Protein AF-0000000087188379 (afdb_homodimer)

Foldseek 3Di:
DPDPDADDPQKDKDKDKDQDPVVSVVVVVVQLQFFVKDWDDWDFPDDVGTIITIMMTRNVHGRDDPPVPVVPPPPPPDVPVPDDDD/DPDPDADDPQKDKDKDKDQDPVVSVVVVVVQLQFFVKDWDDWDFPDDVGTIITIMMTRNVHGRDDPPVPVVPPPPPDPPPVPDPPD

Secondary structure (DSSP, 8-state):
----PPPPTTEEEEEEEESSHHHHHHHHHHHHHHEEEEEEEEEE--TT--EEEEEEEEEEEEPP---THHHHHGGGGGG-------/----PPPPTTEEEEEEEESSHHHHHHHHHHHHHHEEEEEEEEEE--TT--EEEEEEEEEEEEPP---THHHHHTTGGGG-------

Solvent-accessible surface area (backbone atoms only — not comparable to full-atom values): 9737 Å² total; per-residue (Å²): 124,82,73,73,79,65,38,58,82,52,21,34,40,36,40,30,32,5,44,39,61,66,47,37,46,56,56,50,47,57,48,46,66,52,17,33,63,46,81,74,49,75,40,71,52,44,93,88,42,28,22,24,42,32,36,37,35,34,74,83,36,63,30,61,74,69,67,71,60,65,80,68,50,71,69,64,64,74,68,65,68,86,69,73,89,129,123,80,73,73,78,64,38,59,82,52,22,34,40,36,40,30,31,5,43,37,59,66,48,35,45,56,56,50,47,57,48,45,65,52,18,33,63,46,80,74,48,75,41,71,52,45,92,88,42,27,23,24,40,35,35,36,35,32,73,82,36,63,30,61,74,72,68,71,61,63,81,66,54,74,66,62,71,71,65,68,70,80,71,79,81,123

Sequence (172 aa):
MPAEPVPPAGRADIRITAASPETARRVAEVLRRCFDSTEQRSYPAGHEGGTRLHLTVDTTRPAEPARSWLATSRSVAADHPQGDEAMPAEPVPPAGRADIRITAASPETARRVAEVLRRCFDSTEQRSYPAGHEGGTRLHLTVDTTRPAEPARSWLATSRSVAADHPQGDEA

Nearest PDB structures (foldseek):
  2vug-assembly1_B  TM=6.981E-01  e=1.770E-01  Pyrococcus abyssi GE5
  4rbv-assembly1_B-3  TM=7.422E-01  e=9.012E-01  Salmonella enterica subsp. enterica serovar Typhimurium str. LT2
  7d3u-assembly1_E  TM=4.953E-01  e=5.462E-01  Dietzia sp. DQ12-45-1b
  8h56-assembly1_B  TM=5.534E-01  e=1.158E+00  Porcine circovirus 2
  6wdz-assembly1_A  TM=5.393E-01  e=1.910E+00  Porcine circovirus 2

Structure (mmCIF, N/CA/C/O backbone):
data_AF-0000000087188379-model_v1
#
loop_
_entity.id
_entity.type
_entity.pdbx_description
1 polymer 'Uncharacterized protein'
#
loop_
_atom_site.group_PDB
_atom_site.id
_atom_site.type_symbol
_atom_site.label_atom_id
_atom_site.label_alt_id
_atom_site.label_comp_id
_atom_site.label_asym_id
_atom_site.label_entity_id
_atom_site.label_seq_id
_atom_site.pdbx_PDB_ins_code
_atom_site.Cartn_x
_atom_site.Cartn_y
_atom_site.Cartn_z
_atom_site.occupancy
_atom_site.B_iso_or_equiv
_atom_site.auth_seq_id
_atom_site.auth_comp_id
_atom_site.auth_asym_id
_atom_site.auth_atom_id
_atom_site.pdbx_PDB_model_num
ATOM 1 N N . MET A 1 1 ? 13.5 -7.188 17.047 1 44.38 1 MET A N 1
ATOM 2 C CA . MET A 1 1 ? 13.594 -7.715 15.688 1 44.38 1 MET A CA 1
ATOM 3 C C . MET A 1 1 ? 14.438 -6.805 14.805 1 44.38 1 MET A C 1
ATOM 5 O O . MET A 1 1 ? 14.453 -5.586 15 1 44.38 1 MET A O 1
ATOM 9 N N . PRO A 1 2 ? 15.453 -7.367 14.438 1 51.25 2 PRO A N 1
ATOM 10 C CA . PRO A 1 2 ? 16.375 -6.527 13.672 1 51.25 2 PRO A CA 1
ATOM 11 C C . PRO A 1 2 ? 15.664 -5.66 12.641 1 51.25 2 PRO A C 1
ATOM 13 O O . PRO A 1 2 ? 14.633 -6.062 12.094 1 51.25 2 PRO A O 1
ATOM 16 N N . ALA A 1 3 ? 15.867 -4.402 12.656 1 61.59 3 ALA A N 1
ATOM 17 C CA . ALA A 1 3 ? 15.266 -3.414 11.766 1 61.59 3 ALA A CA 1
ATOM 18 C C . ALA A 1 3 ? 15.391 -3.834 10.305 1 61.59 3 ALA A C 1
ATOM 20 O O . ALA A 1 3 ? 16.391 -4.426 9.906 1 61.59 3 ALA A O 1
ATOM 21 N N . GLU A 1 4 ? 14.336 -4.25 9.648 1 72.75 4 GLU A N 1
ATOM 22 C CA . GLU A 1 4 ? 14.383 -4.594 8.234 1 72.75 4 GLU A CA 1
ATOM 23 C C . GLU A 1 4 ? 15.18 -3.559 7.441 1 72.75 4 GLU A C 1
ATOM 25 O O . GLU A 1 4 ? 15.047 -2.355 7.676 1 72.75 4 GLU A O 1
ATOM 30 N N . PRO A 1 5 ? 16.234 -4.055 6.727 1 80.19 5 PRO A N 1
ATOM 31 C CA . PRO A 1 5 ? 17.031 -3.109 5.941 1 80.19 5 PRO A CA 1
ATOM 32 C C . PRO A 1 5 ? 16.172 -2.223 5.043 1 80.19 5 PRO A C 1
ATOM 34 O O . PRO A 1 5 ? 15.078 -2.627 4.625 1 80.19 5 PRO A O 1
ATOM 37 N N . VAL A 1 6 ? 16.641 -1.071 4.879 1 88.81 6 VAL A N 1
ATOM 38 C CA . VAL A 1 6 ? 15.969 -0.118 3.996 1 88.81 6 VAL A CA 1
ATOM 39 C C . VAL A 1 6 ? 16.141 -0.549 2.543 1 88.81 6 VAL A C 1
ATOM 41 O O . VAL A 1 6 ? 17.25 -0.896 2.119 1 88.81 6 VAL A O 1
ATOM 44 N N . PRO A 1 7 ? 15.055 -0.548 1.834 1 92.81 7 PRO A N 1
ATOM 45 C CA . PRO A 1 7 ? 15.148 -0.921 0.421 1 92.81 7 PRO A CA 1
ATOM 46 C C . PRO A 1 7 ? 16.062 0.008 -0.375 1 92.81 7 PRO A C 1
ATOM 48 O O . PRO A 1 7 ? 16.375 1.11 0.081 1 92.81 7 PRO A O 1
ATOM 51 N N . PRO A 1 8 ? 16.531 -0.536 -1.508 1 93.56 8 PRO A N 1
ATOM 52 C CA . PRO A 1 8 ? 17.297 0.348 -2.393 1 93.56 8 PRO A CA 1
ATOM 53 C C . PRO A 1 8 ? 16.469 1.54 -2.885 1 93.56 8 PRO A C 1
ATOM 55 O O . PRO A 1 8 ? 15.25 1.552 -2.744 1 93.56 8 PRO A O 1
ATOM 58 N N . ALA A 1 9 ? 17.219 2.512 -3.438 1 94.06 9 ALA A N 1
ATOM 59 C CA . ALA A 1 9 ? 16.578 3.699 -3.99 1 94.06 9 ALA A CA 1
ATOM 60 C C . ALA A 1 9 ? 15.523 3.318 -5.027 1 94.06 9 ALA A C 1
ATOM 62 O O . ALA A 1 9 ? 15.758 2.438 -5.859 1 94.06 9 ALA A O 1
ATOM 63 N N . GLY A 1 10 ? 14.391 4.039 -4.926 1 96.44 10 GLY A N 1
ATOM 64 C CA . GLY A 1 10 ? 13.328 3.818 -5.898 1 96.44 10 GLY A CA 1
ATOM 65 C C . GLY A 1 10 ? 12.414 2.668 -5.531 1 96.44 10 GLY A C 1
ATOM 66 O O . GLY A 1 10 ? 11.352 2.502 -6.125 1 96.44 10 GLY A O 1
ATOM 67 N N . ARG A 1 11 ? 12.836 1.872 -4.586 1 96.69 11 ARG A N 1
ATOM 68 C CA . ARG A 1 11 ? 12.016 0.732 -4.18 1 96.69 11 ARG A CA 1
ATOM 69 C C . ARG A 1 11 ? 11.398 0.963 -2.805 1 96.69 11 ARG A C 1
ATOM 71 O O . ARG A 1 11 ? 11.93 1.737 -2.004 1 96.69 11 ARG A O 1
ATOM 78 N N . ALA A 1 12 ? 10.297 0.267 -2.652 1 96.56 12 ALA A N 1
ATOM 79 C CA . ALA A 1 12 ? 9.617 0.343 -1.363 1 96.56 12 ALA A CA 1
ATOM 80 C C . ALA A 1 12 ? 9.156 -1.038 -0.905 1 96.56 12 ALA A C 1
ATOM 82 O O . ALA A 1 12 ? 8.703 -1.852 -1.717 1 96.56 12 ALA A O 1
ATOM 83 N N . ASP A 1 13 ? 9.375 -1.24 0.363 1 95.25 13 ASP A N 1
ATOM 84 C CA . ASP A 1 13 ? 8.773 -2.395 1.023 1 95.25 13 ASP A CA 1
ATOM 85 C C . ASP A 1 13 ? 7.43 -2.031 1.648 1 95.25 13 ASP A C 1
ATOM 87 O O . ASP A 1 13 ? 7.324 -1.043 2.379 1 95.25 13 ASP A O 1
ATOM 91 N N . ILE A 1 14 ? 6.414 -2.916 1.372 1 96.12 14 ILE A N 1
ATOM 92 C CA . ILE A 1 14 ? 5.051 -2.605 1.795 1 96.12 14 ILE A CA 1
ATOM 93 C C . ILE A 1 14 ? 4.484 -3.768 2.605 1 96.12 14 ILE A C 1
ATOM 95 O O . ILE A 1 14 ? 4.496 -4.914 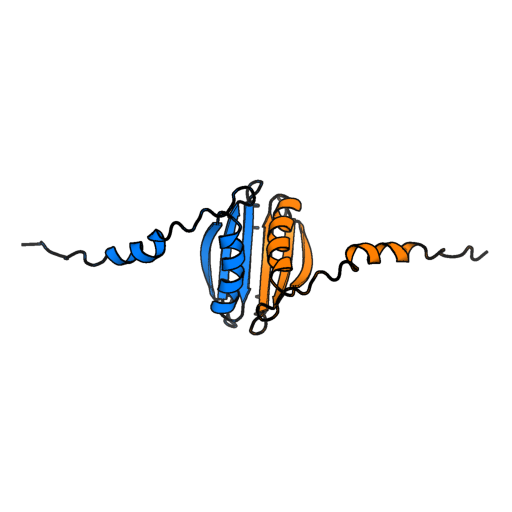2.15 1 96.12 14 ILE A O 1
ATOM 99 N N . ARG A 1 15 ? 4.055 -3.443 3.789 1 93.75 15 ARG A N 1
ATOM 100 C CA . ARG A 1 15 ? 3.33 -4.402 4.617 1 93.75 15 ARG A CA 1
ATOM 101 C C . ARG A 1 15 ? 1.863 -4.012 4.754 1 93.75 15 ARG A C 1
ATOM 103 O O . ARG A 1 15 ? 1.549 -2.916 5.227 1 93.75 15 ARG A O 1
ATOM 110 N N . ILE A 1 16 ? 1.023 -4.938 4.305 1 95.38 16 ILE A N 1
ATOM 111 C CA . ILE A 1 16 ? -0.417 -4.711 4.34 1 95.38 16 ILE A CA 1
ATOM 112 C C . ILE A 1 16 ? -1.058 -5.641 5.371 1 95.38 16 ILE A C 1
ATOM 114 O O . ILE A 1 16 ? -0.947 -6.867 5.266 1 95.38 16 ILE A O 1
ATOM 118 N N . THR A 1 17 ? -1.688 -5.039 6.332 1 94.62 17 THR A N 1
ATOM 119 C CA . THR A 1 17 ? -2.422 -5.809 7.328 1 94.62 17 THR A CA 1
ATOM 120 C C . THR A 1 17 ? -3.92 -5.543 7.219 1 94.62 17 THR A C 1
ATOM 122 O O . THR A 1 17 ? -4.348 -4.387 7.16 1 94.62 17 THR A O 1
ATOM 125 N N . ALA A 1 18 ? -4.637 -6.676 7.211 1 95.19 18 ALA A N 1
ATOM 126 C CA . ALA A 1 18 ? -6.094 -6.559 7.133 1 95.19 18 ALA A CA 1
ATOM 127 C C . ALA A 1 18 ? -6.773 -7.742 7.82 1 95.19 18 ALA A C 1
ATOM 129 O O . ALA A 1 18 ? -6.133 -8.75 8.117 1 95.19 18 ALA A O 1
ATOM 130 N N . ALA A 1 19 ? -8.016 -7.52 8.039 1 93.38 19 ALA A N 1
ATOM 131 C CA . ALA A 1 19 ? -8.789 -8.586 8.672 1 93.38 19 ALA A CA 1
ATOM 132 C C . ALA A 1 19 ? -8.992 -9.758 7.711 1 93.38 19 ALA A C 1
ATOM 134 O O . ALA A 1 19 ? -9.07 -10.914 8.141 1 93.38 19 ALA A O 1
ATOM 135 N N . SER A 1 20 ? -9.062 -9.453 6.434 1 91.56 20 SER A N 1
ATOM 136 C CA . SER A 1 20 ? -9.297 -10.484 5.434 1 91.56 20 SER A CA 1
ATOM 137 C C . SER A 1 20 ? -8.25 -10.422 4.32 1 91.56 20 SER A C 1
ATOM 139 O O . SER A 1 20 ? -7.766 -9.336 3.98 1 91.56 20 SER A O 1
ATOM 141 N N . PRO A 1 21 ? -8.031 -11.625 3.76 1 91.25 21 PRO A N 1
ATOM 142 C CA . PRO A 1 21 ? -7.105 -11.625 2.625 1 91.25 21 PRO A CA 1
ATOM 143 C C . PRO A 1 21 ? -7.621 -10.812 1.441 1 91.25 21 PRO A C 1
ATOM 145 O O . PRO A 1 21 ? -6.828 -10.219 0.703 1 91.25 21 PRO A O 1
ATOM 148 N N . GLU A 1 22 ? -8.898 -10.789 1.277 1 93.81 22 GLU A N 1
ATOM 149 C CA . GLU A 1 22 ? -9.484 -10.055 0.161 1 93.81 22 GLU A CA 1
ATOM 150 C C . GLU A 1 22 ? -9.172 -8.562 0.257 1 93.81 22 GLU A C 1
ATOM 152 O O . GLU A 1 22 ? -8.836 -7.926 -0.746 1 93.81 22 GLU A O 1
ATOM 157 N N . THR A 1 23 ? -9.281 -8.094 1.422 1 95.56 23 THR A N 1
ATOM 158 C CA . THR A 1 23 ? -8.992 -6.684 1.646 1 95.56 23 THR A CA 1
ATOM 159 C C . THR A 1 23 ? -7.52 -6.387 1.377 1 95.56 23 THR A C 1
ATOM 161 O O . THR A 1 23 ? -7.191 -5.414 0.691 1 95.56 23 THR A O 1
ATOM 164 N N . ALA A 1 24 ? -6.699 -7.176 1.847 1 95.31 24 ALA A N 1
ATOM 165 C CA . ALA A 1 24 ? -5.27 -6.992 1.603 1 95.31 24 ALA A CA 1
ATOM 166 C C . ALA A 1 24 ? -4.949 -7.09 0.114 1 95.31 24 ALA A C 1
ATOM 168 O O . ALA A 1 24 ? -4.156 -6.305 -0.41 1 95.31 24 ALA A O 1
ATOM 169 N N . ARG A 1 25 ? -5.613 -7.934 -0.58 1 94.62 25 ARG A N 1
ATOM 170 C CA . ARG A 1 25 ? -5.375 -8.156 -2.002 1 94.62 25 ARG A CA 1
ATOM 171 C C . ARG A 1 25 ? -5.844 -6.961 -2.828 1 94.62 25 ARG A C 1
ATOM 173 O O . ARG A 1 25 ? -5.207 -6.598 -3.818 1 94.62 25 ARG A O 1
ATOM 180 N N . ARG A 1 26 ? -6.902 -6.41 -2.424 1 95 26 ARG A N 1
ATOM 181 C CA . ARG A 1 26 ? -7.391 -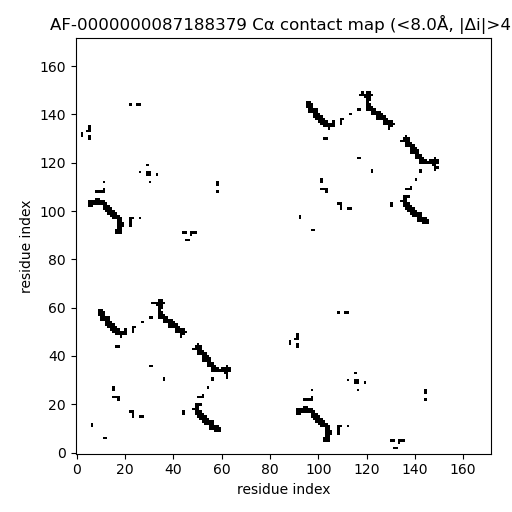5.234 -3.133 1 95 26 ARG A CA 1
ATOM 182 C C . ARG A 1 26 ? -6.359 -4.109 -3.104 1 95 26 ARG A C 1
ATOM 184 O O . ARG A 1 26 ? -6.129 -3.443 -4.113 1 95 26 ARG A O 1
ATOM 191 N N . VAL A 1 27 ? -5.762 -3.967 -1.997 1 96.56 27 VAL A N 1
ATOM 192 C CA . VAL A 1 27 ? -4.738 -2.938 -1.852 1 96.56 27 VAL A CA 1
ATOM 193 C C . VAL A 1 27 ? -3.527 -3.287 -2.713 1 96.56 27 VAL A C 1
ATOM 195 O O . VAL A 1 27 ? -3.049 -2.455 -3.488 1 96.56 27 VAL A O 1
ATOM 198 N N . ALA A 1 28 ? -3.104 -4.469 -2.617 1 95.5 28 ALA A N 1
ATOM 199 C CA . ALA A 1 28 ? -1.923 -4.918 -3.354 1 95.5 28 ALA A CA 1
ATOM 200 C C . ALA A 1 28 ? -2.139 -4.797 -4.859 1 95.5 28 ALA A C 1
ATOM 202 O O . ALA A 1 28 ? -1.225 -4.422 -5.598 1 95.5 28 ALA A O 1
ATOM 203 N N . GLU A 1 29 ? -3.311 -5.094 -5.281 1 94.31 29 GLU A N 1
ATOM 204 C CA . GLU A 1 29 ? -3.613 -5.102 -6.707 1 94.31 29 GLU A CA 1
ATOM 205 C C . GLU A 1 29 ? -3.461 -3.709 -7.312 1 94.31 29 GLU A C 1
ATOM 207 O O . GLU A 1 29 ? -2.984 -3.566 -8.445 1 94.31 29 GLU A O 1
ATOM 212 N N . VAL A 1 30 ? -3.822 -2.738 -6.594 1 94.69 30 VAL A N 1
ATOM 213 C CA . VAL A 1 30 ? -3.672 -1.368 -7.07 1 94.69 30 VAL A CA 1
ATOM 214 C C . VAL A 1 30 ? -2.195 -1.062 -7.309 1 94.69 30 VAL A C 1
ATOM 216 O O . VAL A 1 30 ? -1.835 -0.449 -8.32 1 94.69 30 VAL A O 1
ATOM 219 N N . LEU A 1 31 ? -1.435 -1.491 -6.43 1 95.62 31 LEU A N 1
ATOM 220 C CA . LEU A 1 31 ? 0 -1.256 -6.543 1 95.62 31 LEU A CA 1
ATOM 221 C C . LEU A 1 31 ? 0.601 -2.09 -7.668 1 95.62 31 LEU A C 1
ATOM 223 O O . LEU A 1 31 ? 1.429 -1.598 -8.438 1 95.62 31 LEU A O 1
ATOM 227 N N . ARG A 1 32 ? 0.142 -3.285 -7.824 1 93.94 32 ARG A N 1
ATOM 228 C CA . ARG A 1 32 ? 0.631 -4.176 -8.875 1 93.94 32 ARG A CA 1
ATOM 229 C C . ARG A 1 32 ? 0.295 -3.629 -10.258 1 93.94 32 ARG A C 1
ATOM 231 O O . ARG A 1 32 ? 1.04 -3.846 -11.211 1 93.94 32 ARG A O 1
ATOM 238 N N . ARG A 1 33 ? -0.774 -3.014 -10.352 1 93 33 ARG A N 1
ATOM 239 C CA . ARG A 1 33 ? -1.177 -2.441 -11.633 1 93 33 ARG A CA 1
ATOM 240 C C . ARG A 1 33 ? -0.342 -1.21 -11.969 1 93 33 ARG A C 1
ATOM 242 O O . ARG A 1 33 ? -0.236 -0.825 -13.133 1 93 33 ARG A O 1
ATOM 249 N N . CYS A 1 34 ? 0.195 -0.583 -11 1 94 34 CYS A N 1
ATOM 250 C CA . CYS A 1 34 ? 0.872 0.689 -11.227 1 94 34 CYS A CA 1
ATOM 251 C C . CYS A 1 34 ? 2.381 0.494 -11.328 1 94 34 CYS A C 1
ATOM 253 O O . CYS A 1 34 ? 3.039 1.146 -12.141 1 94 34 CYS A O 1
ATOM 255 N N . PHE A 1 35 ? 2.887 -0.451 -10.477 1 95.06 35 PHE A N 1
ATOM 256 C CA . PHE A 1 35 ? 4.336 -0.598 -10.367 1 95.06 35 PHE A CA 1
ATOM 257 C C . PHE A 1 35 ? 4.754 -2.039 -10.633 1 95.06 35 PHE A C 1
ATOM 259 O O . PHE A 1 35 ? 3.988 -2.971 -10.383 1 95.06 35 PHE A O 1
ATOM 266 N N . ASP A 1 36 ? 6.066 -2.146 -11.195 1 93.81 36 ASP A N 1
ATOM 267 C CA . ASP A 1 36 ? 6.672 -3.471 -11.117 1 93.81 36 ASP A CA 1
ATOM 268 C C . ASP A 1 36 ? 6.754 -3.951 -9.664 1 93.81 36 ASP A C 1
ATOM 270 O O . ASP A 1 36 ? 7.207 -3.215 -8.789 1 93.81 36 ASP A O 1
ATOM 274 N N . SER A 1 37 ? 6.23 -5.094 -9.391 1 93.56 37 SER A N 1
ATOM 275 C CA . SER A 1 37 ? 6.09 -5.535 -8.008 1 93.56 37 SER A CA 1
ATOM 276 C C . SER A 1 37 ? 6.465 -7.008 -7.859 1 93.56 37 SER A C 1
ATOM 278 O O . SER A 1 37 ? 6.332 -7.785 -8.805 1 93.56 37 SER A O 1
ATOM 280 N N . THR A 1 38 ? 7.016 -7.293 -6.688 1 90 38 THR A N 1
ATOM 281 C CA . THR A 1 38 ? 7.262 -8.664 -6.266 1 90 38 THR A CA 1
ATOM 282 C C . THR A 1 38 ? 6.598 -8.945 -4.918 1 90 38 THR A C 1
ATOM 284 O O . THR A 1 38 ? 6.793 -8.195 -3.959 1 90 38 THR A O 1
ATOM 287 N N . GLU A 1 39 ? 5.668 -9.922 -5.016 1 82.06 39 GLU A N 1
ATOM 288 C CA . GLU A 1 39 ? 5.066 -10.352 -3.758 1 82.06 39 GLU A CA 1
ATOM 289 C C . GLU A 1 39 ? 5.977 -11.336 -3.025 1 82.06 39 GLU A C 1
ATOM 291 O O . GLU A 1 39 ? 6.457 -12.305 -3.617 1 82.06 39 GLU A O 1
ATOM 296 N N . GLN A 1 40 ? 6.176 -11.078 -1.739 1 73.62 40 GLN A N 1
ATOM 297 C CA . GLN A 1 40 ? 7.152 -11.922 -1.06 1 73.62 40 GLN A CA 1
ATOM 298 C C . GLN A 1 40 ? 6.469 -12.898 -0.106 1 73.62 40 GLN A C 1
ATOM 300 O O . GLN A 1 40 ? 6.883 -14.055 0.011 1 73.62 40 GLN A O 1
ATOM 305 N N . ARG A 1 41 ? 5.547 -12.469 0.763 1 73.25 41 ARG A N 1
ATOM 306 C CA . ARG A 1 41 ? 5.055 -13.414 1.756 1 73.25 41 ARG A CA 1
ATOM 307 C C . ARG A 1 41 ? 3.697 -12.977 2.303 1 73.25 41 ARG A C 1
ATOM 309 O O . ARG A 1 41 ? 3.393 -11.789 2.34 1 73.25 41 ARG A O 1
ATOM 316 N N . SER A 1 42 ? 2.762 -13.898 2.391 1 76.88 42 SER A N 1
ATOM 317 C CA . SER A 1 42 ? 1.503 -13.703 3.102 1 76.88 42 SER A CA 1
ATOM 318 C C . SER A 1 42 ? 1.489 -14.469 4.422 1 76.88 42 SER A C 1
ATOM 320 O O . SER A 1 42 ? 1.913 -15.625 4.477 1 76.88 42 SER A O 1
ATOM 322 N N . TYR A 1 43 ? 1.358 -13.875 5.426 1 76.56 43 TYR A N 1
ATOM 323 C CA . TYR A 1 43 ? 1.315 -14.508 6.738 1 76.56 43 TYR A CA 1
ATOM 324 C C . TYR A 1 43 ? 0.074 -14.078 7.512 1 76.56 43 TYR A C 1
ATOM 326 O O . TYR A 1 43 ? -0.521 -13.039 7.219 1 76.56 43 TYR A O 1
ATOM 334 N N . PRO A 1 44 ? -0.335 -15.047 8.453 1 75 44 PRO A N 1
ATOM 335 C CA . PRO A 1 44 ? -1.3 -14.508 9.414 1 75 44 PRO A CA 1
ATOM 336 C C . PRO A 1 44 ? -0.805 -13.227 10.086 1 75 44 PRO A C 1
ATOM 338 O O . PRO A 1 44 ? 0.391 -13.094 10.359 1 75 44 PRO A O 1
ATOM 341 N N . ALA A 1 45 ? -1.584 -12.188 10.148 1 69.06 45 ALA A N 1
ATOM 342 C CA . ALA A 1 45 ? -1.181 -10.914 10.727 1 69.06 45 ALA A CA 1
ATOM 343 C C . ALA A 1 45 ? -0.833 -11.062 12.203 1 69.06 45 ALA A C 1
ATOM 345 O O . ALA A 1 45 ? -0.112 -10.234 12.766 1 69.06 45 ALA A O 1
ATOM 346 N N . GLY A 1 46 ? -1.361 -12.062 12.828 1 66.44 46 GLY A N 1
ATOM 347 C CA . GLY A 1 46 ? -1.149 -12.305 14.25 1 66.44 46 GLY A CA 1
ATOM 348 C C . GLY A 1 46 ? -2.137 -13.289 14.844 1 66.44 46 GLY A C 1
ATOM 349 O O . GLY A 1 46 ? -2.801 -14.031 14.109 1 66.44 46 GLY A O 1
ATOM 350 N N . HIS A 1 47 ? -1.976 -13.195 16.125 1 63.69 47 HIS A N 1
ATOM 351 C CA . HIS A 1 47 ? -2.779 -14.133 16.906 1 63.69 47 HIS A CA 1
ATOM 352 C C . HIS A 1 47 ? -4.27 -13.859 16.734 1 63.69 47 HIS A C 1
ATOM 354 O O . HIS A 1 47 ? -5.09 -14.773 16.875 1 63.69 47 HIS A O 1
ATOM 360 N N . GLU A 1 48 ? -4.52 -12.656 16.547 1 65.44 48 GLU A N 1
ATOM 361 C CA . GLU A 1 48 ? -5.926 -12.273 16.484 1 65.44 48 GLU A CA 1
ATOM 362 C C . GLU A 1 48 ? -6.508 -12.539 15.102 1 65.44 48 GLU A C 1
ATOM 364 O O . GLU A 1 48 ? -7.66 -12.195 14.828 1 65.44 48 GLU A O 1
ATOM 369 N N . GLY A 1 49 ? -5.781 -13.18 14.312 1 77 49 GLY A N 1
ATOM 370 C CA . GLY A 1 49 ? -6.297 -13.414 12.977 1 77 49 GLY A CA 1
ATOM 371 C C . GLY A 1 49 ? -5.957 -12.297 12 1 77 49 GLY A C 1
ATOM 372 O O . GLY A 1 49 ? -5.094 -11.469 12.281 1 77 49 GLY A O 1
ATOM 373 N N . GLY A 1 50 ? -6.141 -12.461 10.898 1 87.19 50 GLY A N 1
ATOM 374 C CA . GLY A 1 50 ? -5.895 -11.469 9.859 1 87.19 50 GLY A CA 1
ATOM 375 C C . GLY A 1 50 ? -4.852 -11.906 8.852 1 87.19 50 GLY A C 1
ATOM 376 O O . GLY A 1 50 ? -4.309 -13.008 8.953 1 87.19 50 GLY A O 1
ATOM 377 N N . THR A 1 51 ? -4.727 -11.062 7.875 1 90.62 51 THR A N 1
ATOM 378 C CA . THR A 1 51 ? -3.787 -11.32 6.789 1 90.62 51 THR A CA 1
ATOM 379 C C . THR A 1 51 ? -2.732 -10.219 6.711 1 90.62 51 THR A C 1
ATOM 381 O O . THR A 1 51 ? -3.047 -9.039 6.879 1 90.62 51 THR A O 1
ATOM 384 N N . ARG A 1 52 ? -1.56 -10.68 6.578 1 91.94 52 ARG A N 1
ATOM 385 C CA . ARG A 1 52 ? -0.445 -9.781 6.305 1 91.94 52 ARG A CA 1
ATOM 386 C C . ARG A 1 52 ? 0.222 -10.117 4.977 1 91.94 52 ARG A C 1
ATOM 388 O O . ARG A 1 52 ? 0.696 -11.242 4.785 1 91.94 52 ARG A O 1
ATOM 395 N N . LEU A 1 53 ? 0.185 -9.109 4.055 1 93.06 53 LEU A N 1
ATOM 396 C CA . LEU A 1 53 ? 0.87 -9.258 2.773 1 93.06 53 LEU A CA 1
ATOM 397 C C . LEU A 1 53 ? 2.104 -8.359 2.713 1 93.06 53 LEU A C 1
ATOM 399 O O . LEU A 1 53 ? 2.07 -7.219 3.176 1 93.06 53 LEU A O 1
ATOM 403 N N . HIS A 1 54 ? 3.141 -8.969 2.305 1 92.5 54 HIS A N 1
ATOM 404 C CA . HIS A 1 54 ? 4.367 -8.211 2.07 1 92.5 54 HIS A CA 1
ATOM 405 C C . HIS A 1 54 ? 4.703 -8.148 0.584 1 92.5 54 HIS A C 1
ATOM 407 O O . HIS A 1 54 ? 4.77 -9.188 -0.083 1 92.5 54 HIS A O 1
ATOM 413 N N . LEU A 1 55 ? 4.871 -6.926 0.082 1 93.81 55 LEU A N 1
ATOM 414 C CA . LEU A 1 55 ? 5.324 -6.805 -1.299 1 93.81 55 LEU A CA 1
ATOM 415 C C . LEU A 1 55 ? 6.363 -5.695 -1.436 1 93.81 55 LEU A C 1
ATOM 417 O O . LEU A 1 55 ? 6.449 -4.812 -0.581 1 93.81 55 LEU A O 1
ATOM 421 N N . THR A 1 56 ? 7.133 -5.883 -2.389 1 95.44 56 THR A N 1
ATOM 422 C CA . THR A 1 56 ? 8.086 -4.855 -2.797 1 95.44 56 THR A CA 1
ATOM 423 C C . THR A 1 56 ? 7.723 -4.301 -4.172 1 95.44 56 THR A C 1
ATOM 425 O O . THR A 1 56 ? 7.367 -5.055 -5.078 1 95.44 56 THR A O 1
ATOM 428 N N . VAL A 1 57 ? 7.887 -2.926 -4.234 1 96.12 57 VAL A N 1
ATOM 429 C CA . VAL A 1 57 ? 7.617 -2.33 -5.539 1 96.12 57 VAL A CA 1
ATOM 430 C C . VAL A 1 57 ? 8.828 -1.51 -5.992 1 96.12 57 VAL A C 1
ATOM 432 O O . VAL A 1 57 ? 9.617 -1.047 -5.164 1 96.12 57 VAL A O 1
ATOM 435 N N . ASP A 1 58 ? 9 -1.483 -7.324 1 96.5 58 ASP A N 1
ATOM 436 C CA . ASP A 1 58 ? 9.914 -0.558 -7.977 1 96.5 58 ASP A CA 1
ATOM 437 C C . ASP A 1 58 ? 9.164 0.619 -8.594 1 96.5 58 ASP A C 1
ATOM 439 O O . ASP A 1 58 ? 8.531 0.475 -9.641 1 96.5 58 ASP A O 1
ATOM 443 N N . THR A 1 59 ? 9.227 1.777 -7.98 1 97.25 59 THR A N 1
ATOM 444 C CA . THR A 1 59 ? 8.414 2.918 -8.383 1 97.25 59 THR A CA 1
ATOM 445 C C . THR A 1 59 ? 8.984 3.57 -9.641 1 97.25 59 THR A C 1
ATOM 447 O O . THR A 1 59 ? 8.375 4.48 -10.203 1 97.25 59 THR A O 1
ATOM 450 N N . THR A 1 60 ? 10.102 3.129 -10.039 1 96.25 60 THR A N 1
ATOM 451 C CA . THR A 1 60 ? 10.727 3.711 -11.219 1 96.25 60 THR A CA 1
ATOM 452 C C . THR A 1 60 ? 10.305 2.959 -12.477 1 96.25 60 THR A C 1
ATOM 454 O O . THR A 1 60 ? 10.617 3.381 -13.594 1 96.25 60 THR A O 1
ATOM 457 N N . ARG A 1 61 ? 9.641 1.904 -12.289 1 9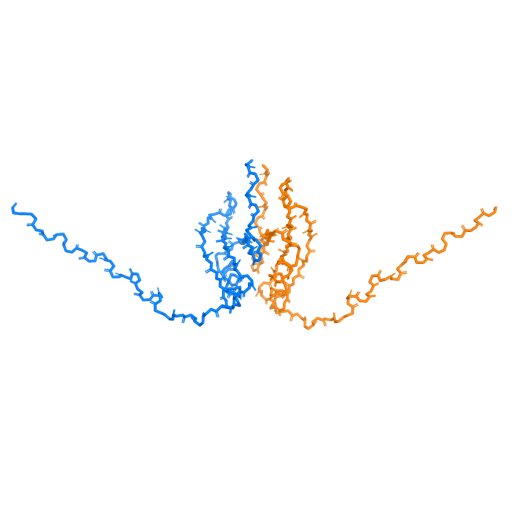3.44 61 ARG A N 1
ATOM 458 C CA . ARG A 1 61 ? 9.203 1.081 -13.414 1 93.44 61 ARG A CA 1
ATOM 459 C C . ARG A 1 61 ? 7.695 0.856 -13.375 1 93.44 61 ARG A C 1
ATOM 461 O O . ARG A 1 61 ? 7.156 0.392 -12.367 1 93.44 61 ARG A O 1
ATOM 468 N N . PRO A 1 62 ? 7.02 1.192 -14.508 1 92.12 62 PRO A N 1
ATOM 469 C CA . PRO A 1 62 ? 5.59 0.871 -14.539 1 92.12 62 PRO A CA 1
ATOM 470 C C . PRO A 1 62 ? 5.324 -0.632 -14.531 1 92.12 62 PRO A C 1
ATOM 472 O O . PRO A 1 62 ? 6.207 -1.423 -14.875 1 92.12 62 PRO A O 1
ATOM 475 N N . ALA A 1 63 ? 4.094 -0.817 -14.102 1 89.69 63 ALA A N 1
ATOM 476 C CA . ALA A 1 63 ? 3.686 -2.219 -14.172 1 89.69 63 ALA A CA 1
ATOM 477 C C . ALA A 1 63 ? 3.676 -2.717 -15.617 1 89.69 63 ALA A C 1
ATOM 479 O O . ALA A 1 63 ? 3.322 -1.975 -16.531 1 89.69 63 ALA A O 1
ATOM 480 N N . GLU A 1 64 ? 4.367 -3.742 -15.828 1 78 64 GLU A N 1
ATOM 481 C CA . GLU A 1 64 ? 4.289 -4.344 -17.156 1 78 64 GLU A CA 1
ATOM 482 C C . GLU A 1 64 ? 2.963 -5.078 -17.344 1 78 64 GLU A C 1
ATOM 484 O O . GLU A 1 64 ? 2.381 -5.586 -16.391 1 78 64 GLU A O 1
ATOM 489 N N . PRO A 1 65 ? 2.391 -4.703 -18.531 1 65.31 65 PRO A N 1
ATOM 490 C CA . PRO A 1 65 ? 1.157 -5.457 -18.766 1 65.31 65 PRO A CA 1
ATOM 491 C C . PRO A 1 65 ? 1.247 -6.906 -18.297 1 65.31 65 PRO A C 1
ATOM 493 O O . PRO A 1 65 ? 2.33 -7.496 -18.312 1 65.31 65 PRO A O 1
ATOM 496 N N . ALA A 1 66 ? 0.427 -7.145 -17.281 1 58.81 66 ALA A N 1
ATOM 497 C CA . ALA A 1 66 ? 0.375 -8.523 -16.812 1 58.81 66 ALA A CA 1
ATOM 498 C C . ALA A 1 66 ? 0.742 -9.5 -17.922 1 58.81 66 ALA A C 1
ATOM 500 O O . ALA A 1 66 ? 0.126 -9.5 -18.984 1 58.81 66 ALA A O 1
ATOM 501 N N . ARG A 1 67 ? 1.884 -9.633 -18.109 1 47.53 67 ARG A N 1
ATOM 502 C CA . ARG A 1 67 ? 1.962 -10.867 -18.891 1 47.53 67 ARG A CA 1
ATOM 503 C C . ARG A 1 67 ? 0.975 -11.906 -18.391 1 47.53 67 ARG A C 1
ATOM 505 O O . ARG A 1 67 ? 0.973 -12.234 -17.188 1 47.53 67 ARG A O 1
ATOM 512 N N . SER A 1 68 ? -0.28 -11.961 -18.828 1 44.69 68 SER A N 1
ATOM 513 C CA . SER A 1 68 ? -1.312 -12.961 -18.562 1 44.69 68 SER A CA 1
ATOM 514 C C . SER A 1 68 ? -0.698 -14.312 -18.203 1 44.69 68 SER A C 1
ATOM 516 O O . SER A 1 68 ? -1.411 -15.242 -17.828 1 44.69 68 SER A O 1
ATOM 518 N N . TRP A 1 69 ? 0.429 -14.727 -18.625 1 48.22 69 TRP A N 1
ATOM 519 C CA . TRP A 1 69 ? 0.742 -16.156 -18.672 1 48.22 69 TRP A CA 1
ATOM 520 C C . TRP A 1 69 ? 0.926 -16.719 -17.266 1 48.22 69 TRP A C 1
ATOM 522 O O . TRP A 1 69 ? 0.976 -17.938 -17.078 1 48.22 69 TRP A O 1
ATOM 532 N N . LEU A 1 70 ? 1.267 -15.891 -16.297 1 46.84 70 LEU A N 1
ATOM 533 C CA . LEU A 1 70 ? 1.696 -16.531 -15.062 1 46.84 70 LEU A CA 1
ATOM 534 C C . LEU A 1 70 ? 0.514 -17.172 -14.344 1 46.84 70 LEU A C 1
ATOM 536 O O . LEU A 1 70 ? 0.696 -17.891 -13.367 1 46.84 70 LEU A O 1
ATOM 540 N N . ALA A 1 71 ? -0.707 -16.688 -14.422 1 42.34 71 ALA A N 1
ATOM 541 C CA . ALA A 1 71 ? -1.763 -17.453 -13.773 1 42.34 71 ALA A CA 1
ATOM 542 C C . ALA A 1 71 ? -1.719 -18.922 -14.219 1 42.34 71 ALA A C 1
ATOM 544 O O . ALA A 1 71 ? -1.99 -19.812 -13.422 1 42.34 71 ALA A O 1
ATOM 545 N N . THR A 1 72 ? -1.632 -19.219 -15.539 1 40.31 72 THR A N 1
ATOM 546 C CA . THR A 1 72 ? -1.797 -20.562 -16.062 1 40.31 72 THR A CA 1
ATOM 547 C C . THR A 1 72 ? -0.598 -21.438 -15.688 1 40.31 72 THR A C 1
ATOM 549 O O . THR A 1 72 ? -0.623 -22.656 -15.891 1 40.31 72 THR A O 1
ATOM 552 N N . SER A 1 73 ? 0.518 -20.766 -15.453 1 43.12 73 SER A N 1
ATOM 553 C CA . SER A 1 73 ? 1.657 -21.672 -15.562 1 43.12 73 SER A CA 1
ATOM 554 C C . SER A 1 73 ? 1.659 -22.703 -14.445 1 43.12 73 SER A C 1
ATOM 556 O O . SER A 1 73 ? 2.281 -23.766 -14.562 1 43.12 73 SER A O 1
ATOM 558 N N . ARG A 1 74 ? 1.314 -22.266 -13.219 1 40.5 74 ARG A N 1
ATOM 559 C CA . ARG A 1 74 ? 1.938 -23.172 -12.258 1 40.5 74 ARG A CA 1
ATOM 560 C C 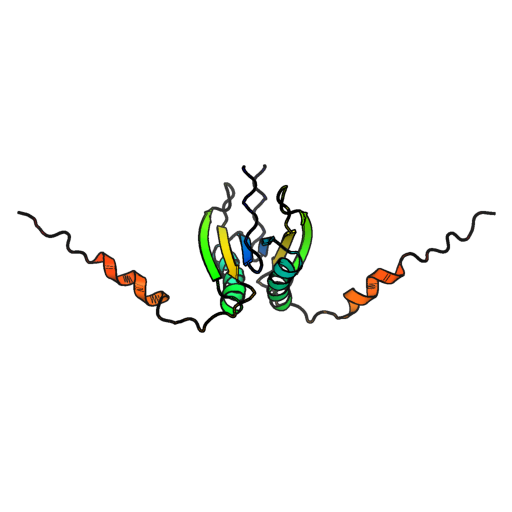. ARG A 1 74 ? 1.236 -24.531 -12.258 1 40.5 74 ARG A C 1
ATOM 562 O O . ARG A 1 74 ? 1.598 -25.422 -11.492 1 40.5 74 ARG A O 1
ATOM 569 N N . SER A 1 75 ? 0.128 -24.688 -13.039 1 39.47 75 SER A N 1
ATOM 570 C CA . SER A 1 75 ? -0.463 -25.984 -12.734 1 39.47 75 SER A CA 1
ATOM 571 C C . SER A 1 75 ? 0.485 -27.125 -13.094 1 39.47 75 SER A C 1
ATOM 573 O O . SER A 1 75 ? 0.152 -28.297 -12.914 1 39.47 75 SER A O 1
ATOM 575 N N . VAL A 1 76 ? 1.501 -26.75 -14.047 1 39.62 76 VAL A N 1
ATOM 576 C CA . VAL A 1 76 ? 1.748 -28.016 -14.75 1 39.62 76 VAL A CA 1
ATOM 577 C C . VAL A 1 76 ? 2.434 -29 -13.805 1 39.62 76 VAL A C 1
ATOM 579 O O . VAL A 1 76 ? 2.639 -30.156 -14.164 1 39.62 76 VAL A O 1
ATOM 582 N N . ALA A 1 77 ? 2.939 -28.531 -12.711 1 37.91 77 ALA A N 1
ATOM 583 C CA . ALA A 1 77 ? 4.02 -29.438 -12.344 1 37.91 77 ALA A CA 1
ATOM 584 C C . ALA A 1 77 ? 3.51 -30.859 -12.195 1 37.91 77 ALA A C 1
ATOM 586 O O . ALA A 1 77 ? 4.215 -31.828 -12.523 1 37.91 77 ALA A O 1
ATOM 587 N N . ALA A 1 78 ? 2.449 -31.078 -11.391 1 39.19 78 ALA A N 1
ATOM 588 C CA . ALA A 1 78 ? 2.732 -32.219 -10.539 1 39.19 78 ALA A CA 1
ATOM 589 C C . ALA A 1 78 ? 2.547 -33.531 -11.312 1 39.19 78 ALA A C 1
ATOM 591 O O . ALA A 1 78 ? 2.471 -34.594 -10.711 1 39.19 78 ALA A O 1
ATOM 592 N N . ASP A 1 79 ? 2.145 -33.344 -12.578 1 39.25 79 ASP A N 1
ATOM 593 C CA . ASP A 1 79 ? 1.802 -34.719 -12.953 1 39.25 79 ASP A CA 1
ATOM 594 C C . ASP A 1 79 ? 3.049 -35.594 -13.023 1 39.25 79 ASP A C 1
ATOM 596 O O . ASP A 1 79 ? 3.066 -36.594 -13.734 1 39.25 79 ASP A O 1
ATOM 600 N N . HIS A 1 80 ? 4.141 -35.188 -12.297 1 38.81 80 HIS A N 1
ATOM 601 C CA . HIS A 1 80 ? 5.27 -36.094 -12.578 1 38.81 80 HIS A CA 1
ATOM 602 C C . HIS A 1 80 ? 4.891 -37.531 -12.359 1 38.81 80 HIS A C 1
ATOM 604 O O . HIS A 1 80 ? 4.406 -37.906 -11.289 1 38.81 80 HIS A O 1
ATOM 610 N N . PRO A 1 81 ? 4.492 -38.219 -13.461 1 43.38 81 PRO A N 1
ATOM 611 C CA . PRO A 1 81 ? 4.297 -39.688 -13.508 1 43.38 81 PRO A CA 1
ATOM 612 C C . PRO A 1 81 ? 5.375 -40.438 -12.742 1 43.38 81 PRO A C 1
ATOM 614 O O . PRO A 1 81 ? 6.562 -40.125 -12.867 1 43.38 81 PRO A O 1
ATOM 617 N N . GLN A 1 82 ? 5.352 -40.406 -11.391 1 37.69 82 GLN A N 1
ATOM 618 C CA . GLN A 1 82 ? 6.344 -41.281 -10.781 1 37.69 82 GLN A CA 1
ATOM 619 C C . GLN A 1 82 ? 6.406 -42.625 -11.508 1 37.69 82 GLN A C 1
ATOM 621 O O . GLN A 1 82 ? 5.453 -43.406 -11.461 1 37.69 82 GLN A O 1
ATOM 626 N N . GLY A 1 83 ? 6.688 -42.594 -12.828 1 34.81 83 GLY A N 1
ATOM 627 C CA . GLY A 1 83 ? 6.961 -43.719 -13.711 1 34.81 83 GLY A CA 1
ATOM 628 C C . GLY A 1 83 ? 7.66 -44.875 -13.016 1 34.81 83 GLY A C 1
ATOM 629 O O . GLY A 1 83 ? 7.109 -45.969 -12.93 1 34.81 83 GLY A O 1
ATOM 630 N N . ASP A 1 84 ? 9 -44.844 -12.984 1 35.69 84 ASP A N 1
ATOM 631 C CA . ASP A 1 84 ? 9.883 -45.844 -13.617 1 35.69 84 ASP A CA 1
ATOM 632 C C . ASP A 1 84 ? 10.047 -47.062 -12.742 1 35.69 84 ASP A C 1
ATOM 634 O O . ASP A 1 84 ? 10.094 -48.188 -13.25 1 35.69 84 ASP A O 1
ATOM 638 N N . GLU A 1 85 ? 10.391 -46.906 -11.32 1 40.16 85 GLU A N 1
ATOM 639 C CA . GLU A 1 85 ? 11.5 -47.844 -11.109 1 40.16 85 GLU A CA 1
ATOM 640 C C . GLU A 1 85 ? 11.031 -49.281 -11.227 1 40.16 85 GLU A C 1
ATOM 642 O O . GLU A 1 85 ? 10 -49.656 -10.672 1 40.16 85 GLU A O 1
ATOM 647 N N . ALA A 1 86 ? 11.703 -50.219 -12 1 38.94 86 ALA A N 1
ATOM 648 C CA . ALA A 1 86 ? 11.766 -51.625 -12.344 1 38.94 86 ALA A CA 1
ATOM 649 C C . ALA A 1 86 ? 11.625 -52.5 -11.102 1 38.94 86 ALA A C 1
ATOM 651 O O . ALA A 1 86 ? 11.977 -52.094 -10 1 38.94 86 ALA A O 1
ATOM 652 N N . MET B 1 1 ? 6.965 -6.387 20.656 1 43.97 1 MET B N 1
ATOM 653 C CA . MET B 1 1 ? 6.039 -5.285 20.391 1 43.97 1 MET B CA 1
ATOM 654 C C . MET B 1 1 ? 4.625 -5.809 20.156 1 43.97 1 MET B C 1
ATOM 656 O O . MET B 1 1 ? 4.445 -6.902 19.625 1 43.97 1 MET B O 1
ATOM 660 N N . PRO B 1 2 ? 3.865 -5.426 21.047 1 51.19 2 PRO B N 1
ATOM 661 C CA . PRO B 1 2 ? 2.508 -5.969 20.953 1 51.19 2 PRO B CA 1
ATOM 662 C C . PRO B 1 2 ? 1.966 -5.957 19.531 1 51.19 2 PRO B C 1
ATOM 664 O O . PRO B 1 2 ? 2.314 -5.074 18.734 1 51.19 2 PRO B O 1
ATOM 667 N N . ALA B 1 3 ? 1.517 -7.062 19.047 1 61.53 3 ALA B N 1
ATOM 668 C CA . ALA B 1 3 ? 0.983 -7.258 17.703 1 61.53 3 ALA B CA 1
ATOM 669 C C . ALA B 1 3 ? -0.055 -6.191 17.359 1 61.53 3 ALA B C 1
ATOM 671 O O . ALA B 1 3 ? -0.812 -5.754 18.234 1 61.53 3 ALA B O 1
ATOM 672 N N . GLU B 1 4 ? 0.231 -5.242 16.484 1 72.69 4 GLU B N 1
ATOM 673 C CA . GLU B 1 4 ? -0.747 -4.242 16.078 1 72.69 4 GLU B CA 1
ATOM 674 C C . GLU B 1 4 ? -2.102 -4.883 15.781 1 72.69 4 GLU B C 1
ATOM 676 O O . GLU B 1 4 ? -2.168 -5.957 15.18 1 72.69 4 GLU B O 1
ATOM 681 N N . PRO B 1 5 ? -3.143 -4.387 16.5 1 80.31 5 PRO B N 1
ATOM 682 C CA . PRO B 1 5 ? -4.469 -4.957 16.266 1 80.31 5 PRO B CA 1
ATOM 683 C C . PRO B 1 5 ? -4.832 -4.996 14.781 1 80.31 5 PRO B C 1
ATOM 685 O O . PRO B 1 5 ? -4.352 -4.172 14 1 80.31 5 PRO B O 1
ATOM 688 N N . VAL B 1 6 ? -5.547 -5.984 14.453 1 88.75 6 VAL B N 1
ATOM 689 C CA . VAL B 1 6 ? -6.035 -6.137 13.086 1 88.75 6 VAL B CA 1
ATOM 690 C C . VAL B 1 6 ? -7.105 -5.082 12.797 1 88.75 6 VAL B C 1
ATOM 692 O O . VAL B 1 6 ? -8.008 -4.871 13.609 1 88.75 6 VAL B O 1
ATOM 695 N N . PRO B 1 7 ? -6.953 -4.426 11.688 1 92.81 7 PRO B N 1
ATOM 696 C CA . PRO B 1 7 ? -7.953 -3.42 11.328 1 92.81 7 PRO B CA 1
ATOM 697 C C . PRO B 1 7 ? -9.352 -4.008 11.18 1 92.81 7 PRO B C 1
ATOM 699 O O . PRO B 1 7 ? -9.508 -5.227 11.047 1 92.81 7 PRO B O 1
ATOM 702 N N . PRO B 1 8 ? -10.336 -3.098 11.297 1 93.56 8 PRO B N 1
ATOM 703 C CA . PRO B 1 8 ? -11.695 -3.562 11.008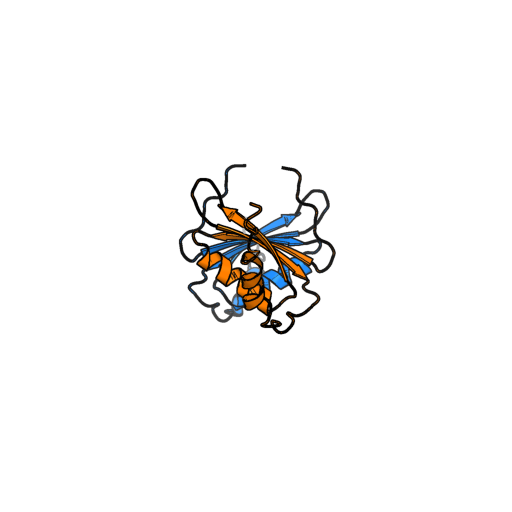 1 93.56 8 PRO B CA 1
ATOM 704 C C . PRO B 1 8 ? -11.859 -4.074 9.578 1 93.56 8 PRO B C 1
ATOM 706 O O . PRO B 1 8 ? -10.992 -3.838 8.734 1 93.56 8 PRO B O 1
ATOM 709 N N . ALA B 1 9 ? -13 -4.77 9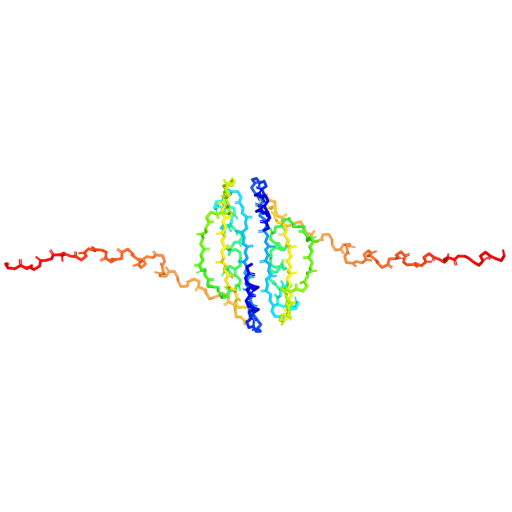.383 1 94.06 9 ALA B N 1
ATOM 710 C CA . ALA B 1 9 ? -13.312 -5.289 8.047 1 94.06 9 ALA B CA 1
ATOM 711 C C . ALA B 1 9 ? -13.32 -4.172 7.012 1 94.06 9 ALA B C 1
ATOM 713 O O . ALA B 1 9 ? -13.844 -3.086 7.27 1 94.06 9 ALA B O 1
ATOM 714 N N . GLY B 1 10 ? -12.734 -4.52 5.852 1 96.38 10 GLY B N 1
ATOM 715 C CA . GLY B 1 10 ? -12.734 -3.564 4.754 1 96.38 10 GLY B CA 1
ATOM 716 C C . GLY B 1 10 ? -11.594 -2.572 4.828 1 96.38 10 GLY B C 1
ATOM 717 O O . GLY B 1 10 ? -11.32 -1.854 3.861 1 96.38 10 GLY B O 1
ATOM 718 N N . ARG B 1 11 ? -10.93 -2.523 5.965 1 96.69 11 ARG B N 1
ATOM 719 C CA . ARG B 1 11 ? -9.82 -1.588 6.121 1 96.69 11 ARG B CA 1
ATOM 720 C C . ARG B 1 11 ? -8.484 -2.322 6.156 1 96.69 11 ARG B C 1
ATOM 722 O O . ARG B 1 11 ? -8.422 -3.502 6.508 1 96.69 11 ARG B O 1
ATOM 729 N N . ALA B 1 12 ? -7.508 -1.549 5.762 1 96.56 12 ALA B N 1
ATOM 730 C CA . ALA B 1 12 ? -6.152 -2.096 5.789 1 96.56 12 ALA B CA 1
ATOM 731 C C . ALA B 1 12 ? -5.164 -1.084 6.367 1 96.56 12 ALA B C 1
ATOM 733 O O . ALA B 1 12 ? -5.262 0.115 6.094 1 96.56 12 ALA B O 1
ATOM 734 N N . ASP B 1 13 ? -4.312 -1.623 7.199 1 95.25 13 ASP B N 1
ATOM 735 C CA . ASP B 1 13 ? -3.146 -0.862 7.641 1 95.25 13 ASP B CA 1
ATOM 736 C C . ASP B 1 13 ? -1.943 -1.132 6.738 1 95.25 13 ASP B C 1
ATOM 738 O O . ASP B 1 13 ? -1.608 -2.287 6.473 1 95.25 13 ASP B O 1
ATOM 742 N N . ILE B 1 14 ? -1.269 -0.01 6.32 1 96.06 14 ILE B N 1
ATOM 743 C CA . ILE B 1 14 ? -0.187 -0.125 5.352 1 96.06 14 ILE B CA 1
ATOM 744 C C . ILE B 1 14 ? 1.068 0.555 5.891 1 96.06 14 ILE B C 1
ATOM 746 O O . ILE B 1 14 ? 1.026 1.72 6.293 1 96.06 14 ILE B O 1
ATOM 750 N N . ARG B 1 15 ? 2.115 -0.196 5.934 1 93.81 15 ARG B N 1
ATOM 751 C CA . ARG B 1 15 ? 3.43 0.348 6.258 1 93.81 15 ARG B CA 1
ATOM 752 C C . ARG B 1 15 ? 4.344 0.346 5.035 1 93.81 15 ARG B C 1
ATOM 754 O O . ARG B 1 15 ? 4.598 -0.706 4.445 1 93.81 15 ARG B O 1
ATOM 761 N N . ILE B 1 16 ? 4.77 1.557 4.703 1 95.38 16 ILE B N 1
ATOM 762 C CA . ILE B 1 16 ? 5.637 1.736 3.545 1 95.38 16 ILE B CA 1
ATOM 763 C C . ILE B 1 16 ? 7.039 2.137 4.004 1 95.38 16 ILE B C 1
ATOM 765 O O . ILE B 1 16 ? 7.211 3.162 4.668 1 95.38 16 ILE B O 1
ATOM 769 N N . THR B 1 17 ? 7.98 1.317 3.656 1 94.62 17 THR B N 1
ATOM 770 C CA . THR B 1 17 ? 9.375 1.633 3.951 1 94.62 17 THR B CA 1
ATOM 771 C C . THR B 1 17 ? 10.164 1.859 2.664 1 94.62 17 THR B C 1
ATOM 773 O O . THR B 1 17 ? 10.086 1.056 1.732 1 94.62 17 THR B O 1
ATOM 776 N N . ALA B 1 18 ? 10.898 2.982 2.713 1 95.19 18 ALA B N 1
ATOM 777 C CA . ALA B 1 18 ? 11.719 3.307 1.548 1 95.19 18 ALA B CA 1
ATOM 778 C C . ALA B 1 18 ? 12.961 4.098 1.953 1 95.19 18 ALA B C 1
ATOM 780 O O . ALA B 1 18 ? 13.047 4.598 3.076 1 95.19 18 ALA B O 1
ATOM 781 N N . ALA B 1 19 ? 13.844 4.121 1.025 1 93.44 19 ALA B N 1
ATOM 782 C CA . ALA B 1 19 ? 15.07 4.871 1.281 1 93.44 19 ALA B CA 1
ATOM 783 C C . ALA B 1 19 ? 14.797 6.371 1.316 1 93.44 19 ALA B C 1
ATOM 785 O O . ALA B 1 19 ? 15.453 7.113 2.045 1 93.44 19 ALA B O 1
ATOM 786 N N . SER B 1 20 ? 13.82 6.797 0.545 1 91.62 20 SER B N 1
ATOM 787 C CA . SER B 1 20 ? 13.5 8.219 0.47 1 91.62 20 SER B CA 1
ATOM 788 C C . SER B 1 20 ? 12.008 8.461 0.706 1 91.62 20 SER B C 1
ATOM 790 O O . SER B 1 20 ? 11.172 7.625 0.357 1 91.62 20 SER B O 1
ATOM 792 N N . PRO B 1 21 ? 11.773 9.68 1.226 1 91.19 21 PRO B N 1
ATOM 793 C CA . PRO B 1 21 ? 10.359 10.023 1.403 1 91.19 21 PRO B CA 1
ATOM 794 C C . PRO B 1 21 ? 9.594 10.102 0.081 1 91.19 21 PRO B C 1
ATOM 796 O O . PRO B 1 21 ? 8.406 9.789 0.032 1 91.19 21 PRO B O 1
ATOM 799 N N . GLU B 1 22 ? 10.266 10.484 -0.941 1 93.75 22 GLU B N 1
ATOM 800 C CA . GLU B 1 22 ? 9.625 10.609 -2.244 1 93.75 22 GLU B CA 1
ATOM 801 C C . GLU B 1 22 ? 9.109 9.258 -2.736 1 93.75 22 GLU B C 1
ATOM 803 O O . GLU B 1 22 ? 7.992 9.172 -3.26 1 93.75 22 GLU B O 1
ATOM 808 N N . THR B 1 23 ? 9.906 8.312 -2.539 1 95.5 23 THR B N 1
ATOM 809 C CA . THR B 1 23 ? 9.516 6.965 -2.951 1 95.5 23 THR B CA 1
ATOM 810 C C . THR B 1 23 ? 8.32 6.477 -2.137 1 95.5 23 THR B C 1
ATOM 812 O O . THR B 1 23 ? 7.359 5.949 -2.697 1 95.5 23 THR B O 1
ATOM 815 N N . ALA B 1 24 ? 8.375 6.668 -0.917 1 95.31 24 ALA B N 1
ATOM 816 C CA . ALA B 1 24 ? 7.254 6.273 -0.068 1 95.31 24 ALA B CA 1
ATOM 817 C C . ALA B 1 24 ? 5.984 7.035 -0.443 1 95.31 24 ALA B C 1
ATOM 819 O O . ALA B 1 24 ? 4.898 6.453 -0.495 1 95.31 24 ALA B O 1
ATOM 820 N N . ARG B 1 25 ? 6.109 8.258 -0.801 1 94.62 25 ARG B N 1
ATOM 821 C CA . ARG B 1 25 ? 4.973 9.102 -1.143 1 94.62 25 ARG B CA 1
ATOM 822 C C . ARG B 1 25 ? 4.344 8.672 -2.463 1 94.62 25 ARG B C 1
ATOM 824 O O . ARG B 1 25 ? 3.121 8.719 -2.619 1 94.62 25 ARG B O 1
ATOM 831 N N . ARG B 1 26 ? 5.164 8.289 -3.346 1 95 26 ARG B N 1
ATOM 832 C CA . ARG B 1 26 ? 4.637 7.812 -4.625 1 95 26 ARG B CA 1
ATOM 833 C C . ARG B 1 26 ? 3.721 6.609 -4.426 1 95 26 ARG B C 1
ATOM 835 O O . ARG B 1 26 ? 2.656 6.527 -5.043 1 95 26 ARG B O 1
ATOM 842 N N . VAL B 1 27 ? 4.125 5.773 -3.57 1 96.56 27 VAL B N 1
ATOM 843 C CA . VAL B 1 27 ? 3.322 4.586 -3.281 1 96.56 27 VAL B CA 1
ATOM 844 C C . VAL B 1 27 ? 2.021 5 -2.594 1 96.56 27 VAL B C 1
ATOM 846 O O . VAL B 1 27 ? 0.937 4.59 -3.014 1 96.56 27 VAL B O 1
ATOM 849 N N . ALA B 1 28 ?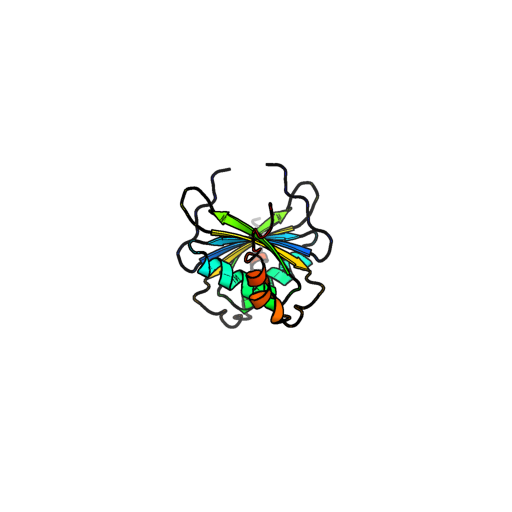 2.137 5.809 -1.645 1 95.56 28 ALA B N 1
ATOM 850 C CA . ALA B 1 28 ? 0.973 6.242 -0.876 1 95.56 28 ALA B CA 1
ATOM 851 C C . ALA B 1 28 ? -0.03 6.973 -1.765 1 95.56 28 ALA B C 1
ATOM 853 O O . ALA B 1 28 ? -1.242 6.801 -1.615 1 95.56 28 ALA B O 1
ATOM 854 N N . GLU B 1 29 ? 0.472 7.727 -2.652 1 94.25 29 GLU B N 1
ATOM 855 C CA . GLU B 1 29 ? -0.389 8.547 -3.5 1 94.25 29 GLU B CA 1
ATOM 856 C C . GLU B 1 29 ? -1.29 7.68 -4.375 1 94.25 29 GLU B C 1
ATOM 858 O O . GLU B 1 29 ? -2.455 8.016 -4.598 1 94.25 29 GLU B O 1
ATOM 863 N N . VAL B 1 30 ? -0.79 6.621 -4.828 1 94.62 30 VAL B N 1
ATOM 864 C CA . VAL B 1 30 ? -1.591 5.711 -5.637 1 94.62 30 VAL B CA 1
ATOM 865 C C . VAL B 1 30 ? -2.768 5.188 -4.816 1 94.62 30 VAL B C 1
ATOM 867 O O . VAL B 1 30 ? -3.893 5.105 -5.316 1 94.62 30 VAL B O 1
ATOM 870 N N . LEU B 1 31 ? -2.488 4.887 -3.639 1 95.62 31 LEU B N 1
ATOM 871 C CA . LEU B 1 31 ? -3.531 4.371 -2.758 1 95.62 31 LEU B CA 1
ATOM 872 C C . LEU B 1 31 ? -4.52 5.469 -2.383 1 95.62 31 LEU B C 1
ATOM 874 O O . LEU B 1 31 ? -5.73 5.246 -2.369 1 95.62 31 LEU B O 1
ATOM 878 N N . ARG B 1 32 ? -4.047 6.648 -2.178 1 93.94 32 ARG B N 1
ATOM 879 C CA . ARG B 1 32 ? -4.891 7.785 -1.825 1 93.94 32 ARG B CA 1
ATOM 880 C C . ARG B 1 32 ? -5.844 8.133 -2.965 1 93.94 32 ARG B C 1
ATOM 882 O O . ARG B 1 32 ? -6.957 8.602 -2.729 1 93.94 32 ARG B O 1
ATOM 889 N N . ARG B 1 33 ? -5.395 7.969 -4.109 1 92.88 33 ARG B N 1
ATOM 890 C CA . ARG B 1 33 ? -6.234 8.266 -5.266 1 92.88 33 ARG B CA 1
ATOM 891 C C . ARG B 1 33 ? -7.324 7.211 -5.434 1 92.88 33 ARG B C 1
ATOM 893 O O . ARG B 1 33 ? -8.352 7.465 -6.07 1 92.88 33 ARG B O 1
ATOM 900 N N . CYS B 1 34 ? -7.121 6.059 -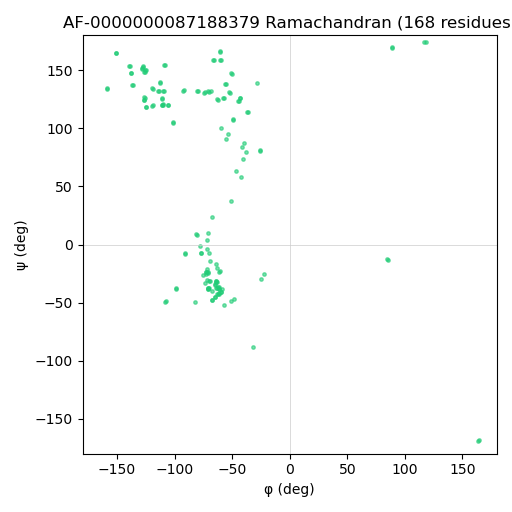4.922 1 93.94 34 CYS B N 1
ATOM 901 C CA . CYS B 1 34 ? -8.039 4.953 -5.176 1 93.94 34 CYS B CA 1
ATOM 902 C C . CYS B 1 34 ? -9.008 4.773 -4.012 1 93.94 34 CYS B C 1
ATOM 904 O O . CYS B 1 34 ? -10.188 4.484 -4.223 1 93.94 34 CYS B O 1
ATOM 906 N N . PHE B 1 35 ? -8.438 4.977 -2.779 1 95 35 PHE B N 1
ATOM 907 C CA . PHE B 1 35 ? -9.219 4.664 -1.593 1 95 35 PHE B CA 1
ATOM 908 C C . PHE B 1 35 ? -9.312 5.871 -0.668 1 95 35 PHE B C 1
ATOM 910 O O . PHE B 1 35 ? -8.406 6.707 -0.642 1 95 35 PHE B O 1
ATOM 917 N N . ASP B 1 36 ? -10.523 5.895 0.097 1 93.75 36 ASP B N 1
ATOM 918 C CA . ASP B 1 36 ? -10.5 6.781 1.257 1 93.75 36 ASP B CA 1
ATOM 919 C C . ASP B 1 36 ? -9.359 6.414 2.205 1 93.75 36 ASP B C 1
ATOM 921 O O . ASP B 1 36 ? -9.188 5.246 2.555 1 93.75 36 ASP B O 1
ATOM 925 N N . SER B 1 37 ? -8.531 7.348 2.533 1 93.62 37 SER B N 1
ATOM 926 C CA . SER B 1 37 ? -7.309 7.039 3.268 1 93.62 37 SER B CA 1
ATOM 927 C C . SER B 1 37 ? -7.051 8.062 4.367 1 93.62 37 SER B C 1
ATOM 929 O O . SER B 1 37 ? -7.469 9.219 4.258 1 93.62 37 SER B O 1
ATOM 931 N N . THR B 1 38 ? -6.449 7.559 5.438 1 90 38 THR B N 1
ATOM 932 C CA . THR B 1 38 ? -5.93 8.398 6.508 1 90 38 THR B CA 1
ATOM 933 C C . THR B 1 38 ? -4.453 8.109 6.762 1 90 38 THR B C 1
ATOM 935 O O . THR B 1 38 ? -4.066 6.953 6.945 1 90 38 THR B O 1
ATOM 938 N N . GLU B 1 39 ? -3.695 9.195 6.543 1 81.94 39 GLU B N 1
ATOM 939 C CA . GLU B 1 39 ? -2.283 9.062 6.887 1 81.94 39 GLU B CA 1
ATOM 940 C C . GLU B 1 39 ? -2.064 9.234 8.391 1 81.94 39 GLU B C 1
ATOM 942 O O . GLU B 1 39 ? -2.555 10.195 8.984 1 81.94 39 GLU B O 1
ATOM 947 N N . GLN B 1 40 ? -1.308 8.32 8.953 1 73.69 40 GLN B N 1
ATOM 948 C CA . GLN B 1 40 ? -1.204 8.383 10.414 1 73.69 40 GLN B CA 1
ATOM 949 C C . GLN B 1 40 ? 0.174 8.875 10.844 1 73.69 40 GLN B C 1
ATOM 951 O O . GLN B 1 40 ? 0.293 9.648 11.797 1 73.69 40 GLN B O 1
ATOM 956 N N . ARG B 1 41 ? 1.279 8.32 10.32 1 73.62 41 ARG B N 1
ATOM 957 C CA . ARG B 1 41 ? 2.564 8.727 10.883 1 73.62 41 ARG B CA 1
ATOM 958 C C . ARG B 1 41 ? 3.701 8.445 9.906 1 73.62 41 ARG B C 1
ATOM 960 O O . ARG B 1 41 ? 3.611 7.527 9.086 1 73.62 41 ARG B O 1
ATOM 967 N N . SER B 1 42 ? 4.582 9.383 9.727 1 77 42 SER B N 1
ATOM 968 C CA . SER B 1 42 ? 5.84 9.195 9.016 1 77 42 SER B CA 1
ATOM 969 C C . SER B 1 42 ? 7.02 9.148 9.977 1 77 42 SER B C 1
ATOM 971 O O . SER B 1 42 ? 7.102 9.953 10.906 1 77 42 SER B O 1
ATOM 973 N N . TYR B 1 43 ? 7.699 8.195 10.023 1 76.31 43 TYR B N 1
ATOM 974 C CA . TYR B 1 43 ? 8.859 8.055 10.898 1 76.31 43 TYR B CA 1
ATOM 975 C C . TYR B 1 43 ? 10.094 7.637 10.109 1 76.31 43 TYR B C 1
ATOM 977 O O . TYR B 1 43 ? 9.977 7.086 9.008 1 76.31 43 TYR B O 1
ATOM 985 N N . PRO B 1 44 ? 11.297 8.07 10.711 1 74.81 44 PRO B N 1
ATOM 986 C CA . PRO B 1 44 ? 12.469 7.395 10.148 1 74.81 44 PRO B CA 1
ATOM 987 C C . PRO B 1 44 ? 12.336 5.871 10.156 1 74.81 44 PRO B C 1
ATOM 989 O O . PRO B 1 44 ? 11.758 5.305 11.086 1 74.81 44 PRO B O 1
ATOM 992 N N . ALA B 1 45 ? 12.578 5.199 9.086 1 69.19 45 ALA B N 1
ATOM 993 C CA . ALA B 1 45 ? 12.422 3.752 8.977 1 69.19 45 ALA B CA 1
ATOM 994 C C . ALA B 1 45 ? 13.336 3.027 9.961 1 69.19 45 ALA B C 1
ATOM 996 O O . ALA B 1 45 ? 13.086 1.871 10.312 1 69.19 45 ALA B O 1
ATOM 997 N N . GLY B 1 46 ? 14.383 3.674 10.383 1 66.06 46 GLY B N 1
ATOM 998 C CA . GLY B 1 46 ? 15.359 3.086 11.289 1 66.06 46 GLY B CA 1
ATOM 999 C C . GLY B 1 46 ? 16.672 3.846 11.328 1 66.06 46 GLY B C 1
ATOM 1000 O O . GLY B 1 46 ? 16.75 4.992 10.875 1 66.06 46 GLY B O 1
ATOM 1001 N N . HIS B 1 47 ? 17.484 3.074 11.977 1 63.47 47 HIS B N 1
ATOM 1002 C CA . HIS B 1 47 ? 18.797 3.652 12.211 1 63.47 47 HIS B CA 1
ATOM 1003 C C . HIS B 1 47 ? 19.531 3.904 10.898 1 63.47 47 HIS B C 1
ATOM 1005 O O . HIS B 1 47 ? 20.375 4.793 10.82 1 63.47 47 HIS B O 1
ATOM 1011 N N . GLU B 1 48 ? 19.25 3.078 10.016 1 65.38 48 GLU B N 1
ATOM 1012 C CA . GLU B 1 48 ? 19.984 3.164 8.758 1 65.38 48 GLU B CA 1
ATOM 1013 C C . GLU B 1 48 ? 19.406 4.242 7.852 1 65.38 48 GLU B C 1
ATOM 1015 O O . GLU B 1 48 ? 19.844 4.398 6.711 1 65.38 48 GLU B O 1
ATOM 1020 N N . GLY B 1 49 ? 18.531 4.961 8.375 1 77.44 49 GLY B N 1
ATOM 1021 C CA . GLY B 1 49 ? 17.922 5.969 7.516 1 77.44 49 GLY B CA 1
ATOM 1022 C C . GLY B 1 49 ? 16.703 5.465 6.766 1 77.44 49 GLY B C 1
ATOM 1023 O O . GLY B 1 49 ? 16.156 4.41 7.094 1 77.44 49 GLY B O 1
ATOM 1024 N N . GLY B 1 50 ? 16.062 6.207 6.215 1 87.44 50 GLY B N 1
ATOM 1025 C CA . GLY B 1 50 ? 14.883 5.863 5.43 1 87.44 50 GLY B CA 1
ATOM 1026 C C . GLY B 1 50 ? 13.602 6.465 5.973 1 87.44 50 GLY B C 1
ATOM 1027 O O . GLY B 1 50 ? 13.625 7.18 6.977 1 87.44 50 GLY B O 1
ATOM 1028 N N . THR B 1 51 ? 12.586 6.242 5.199 1 90.62 51 THR B N 1
ATOM 1029 C CA . THR B 1 51 ? 11.273 6.766 5.543 1 90.62 51 THR B CA 1
ATOM 1030 C C . THR B 1 51 ? 10.273 5.625 5.723 1 90.62 51 THR B C 1
ATOM 1032 O O . THR B 1 51 ? 10.281 4.656 4.965 1 90.62 51 THR B O 1
ATOM 1035 N N . ARG B 1 52 ? 9.578 5.762 6.758 1 92 52 ARG B N 1
ATOM 1036 C CA . ARG B 1 52 ? 8.445 4.871 6.996 1 92 52 ARG B CA 1
ATOM 1037 C C . ARG B 1 52 ? 7.137 5.656 7.074 1 92 52 ARG B C 1
ATOM 1039 O O . ARG B 1 52 ? 6.988 6.547 7.91 1 92 52 ARG B O 1
ATOM 1046 N N . LEU B 1 53 ? 6.207 5.312 6.137 1 93.06 53 LEU B N 1
ATOM 1047 C CA . LEU B 1 53 ? 4.879 5.91 6.145 1 93.06 53 LEU B CA 1
ATOM 1048 C C . LEU B 1 53 ? 3.824 4.887 6.555 1 93.06 53 LEU B C 1
ATOM 1050 O O . LEU B 1 53 ? 3.885 3.727 6.141 1 93.06 53 LEU B O 1
ATOM 1054 N N . HIS B 1 54 ? 3.037 5.316 7.438 1 92.5 54 HIS B N 1
ATOM 1055 C CA . HIS B 1 54 ? 1.897 4.5 7.84 1 92.5 54 HIS B CA 1
ATOM 1056 C C . HIS B 1 54 ? 0.584 5.129 7.387 1 92.5 54 HIS B C 1
ATOM 1058 O O . HIS B 1 54 ? 0.328 6.305 7.652 1 92.5 54 HIS B O 1
ATOM 1064 N N . LEU B 1 55 ? -0.22 4.344 6.672 1 93.75 55 LEU B N 1
ATOM 1065 C CA . LEU B 1 55 ? -1.551 4.836 6.328 1 93.75 55 LEU B CA 1
ATOM 1066 C C . LEU B 1 55 ? -2.588 3.725 6.465 1 93.75 55 LEU B C 1
ATOM 1068 O O . LEU B 1 55 ? -2.244 2.541 6.445 1 93.75 55 LEU B O 1
ATOM 1072 N N . THR B 1 56 ? -3.723 4.168 6.699 1 95.44 56 THR B N 1
ATOM 1073 C CA . THR B 1 56 ? -4.883 3.287 6.691 1 95.44 56 THR B CA 1
ATOM 1074 C C . THR B 1 56 ? -5.816 3.629 5.531 1 95.44 56 THR B C 1
ATOM 1076 O O . THR B 1 56 ? -6.062 4.805 5.254 1 95.44 56 THR B O 1
ATOM 1079 N N . VAL B 1 57 ? -6.336 2.506 4.926 1 96.12 57 VAL B N 1
ATOM 1080 C CA . VAL B 1 57 ? -7.285 2.756 3.846 1 96.12 57 VAL B CA 1
ATOM 1081 C C . VAL B 1 57 ? -8.586 2 4.113 1 96.12 57 VAL B C 1
ATOM 1083 O O . VAL B 1 57 ? -8.594 0.992 4.824 1 96.12 57 VAL B O 1
ATOM 1086 N N . ASP B 1 58 ? -9.672 2.613 3.645 1 96.44 58 ASP B N 1
ATOM 1087 C CA . ASP B 1 58 ? -10.969 1.948 3.559 1 96.44 58 ASP B CA 1
ATOM 1088 C C . ASP B 1 58 ? -11.258 1.494 2.131 1 96.44 58 ASP B C 1
ATOM 1090 O O . ASP B 1 58 ? -11.594 2.312 1.269 1 96.44 58 ASP B O 1
ATOM 1094 N N . THR B 1 59 ? -11.156 0.227 1.867 1 97.25 59 THR B N 1
ATOM 1095 C CA . THR B 1 59 ? -11.242 -0.292 0.506 1 97.25 59 THR B CA 1
ATOM 1096 C C . THR B 1 59 ? -12.695 -0.331 0.034 1 97.25 59 THR B C 1
ATOM 1098 O O . THR B 1 59 ? -12.969 -0.637 -1.129 1 97.25 59 THR B O 1
ATOM 1101 N N . THR B 1 60 ? -13.562 -0.054 0.906 1 96.19 60 THR B N 1
ATOM 1102 C CA . THR B 1 60 ? -14.977 -0.087 0.543 1 96.19 60 THR B CA 1
ATOM 1103 C C . THR B 1 60 ? -15.438 1.282 0.057 1 96.19 60 THR B C 1
ATOM 1105 O O . THR B 1 60 ? -16.562 1.425 -0.426 1 96.19 60 THR B O 1
ATOM 1108 N N . ARG B 1 61 ? -14.594 2.223 0.18 1 93.44 61 ARG B N 1
ATOM 1109 C CA . ARG B 1 61 ? -14.93 3.584 -0.22 1 93.44 61 ARG B CA 1
ATOM 1110 C C . ARG B 1 61 ? -13.898 4.141 -1.197 1 93.44 61 ARG B C 1
ATOM 1112 O O . ARG B 1 61 ? -12.695 4.121 -0.916 1 93.44 61 ARG B O 1
ATOM 1119 N N . PRO B 1 62 ? -14.406 4.633 -2.359 1 91.94 62 PRO B N 1
ATOM 1120 C CA . PRO B 1 62 ? -13.453 5.285 -3.262 1 91.94 62 PRO B CA 1
ATOM 1121 C C . PRO B 1 62 ? -12.883 6.578 -2.682 1 91.94 62 PRO B C 1
ATOM 1123 O O . PRO B 1 62 ? -13.477 7.168 -1.775 1 91.94 62 PRO B O 1
ATOM 1126 N N . ALA B 1 63 ? -11.75 6.824 -3.305 1 89.69 63 ALA B N 1
ATOM 1127 C CA . ALA B 1 63 ? -11.18 8.117 -2.92 1 89.69 63 ALA B CA 1
ATOM 1128 C C . ALA B 1 63 ? -12.109 9.266 -3.311 1 89.69 63 ALA B C 1
ATOM 1130 O O . ALA B 1 63 ? -12.75 9.219 -4.359 1 89.69 63 ALA B O 1
ATOM 1131 N N . GLU B 1 64 ? -12.422 10.008 -2.371 1 78 64 GLU B N 1
ATOM 1132 C CA . GLU B 1 64 ? -13.195 11.203 -2.707 1 78 64 GLU B CA 1
ATOM 1133 C C . GLU B 1 64 ? -12.32 12.258 -3.379 1 78 64 GLU B C 1
ATOM 1135 O O . GLU B 1 64 ? -11.117 12.328 -3.121 1 78 64 GLU B O 1
ATOM 1140 N N . PRO B 1 65 ? -12.914 12.703 -4.508 1 64.56 65 PRO B N 1
ATOM 1141 C CA . PRO B 1 65 ? -12.125 13.766 -5.129 1 64.56 65 PRO B CA 1
ATOM 1142 C C . PRO B 1 65 ? -11.445 14.68 -4.102 1 64.56 65 PRO B C 1
ATOM 1144 O O . PRO B 1 65 ? -11.969 14.867 -3.004 1 64.56 65 PRO B O 1
ATOM 1147 N N . ALA B 1 66 ? -10.117 14.539 -4.168 1 58.62 66 ALA B N 1
ATOM 1148 C CA . ALA B 1 66 ? -9.359 15.414 -3.281 1 58.62 66 ALA B CA 1
ATOM 1149 C C . ALA B 1 66 ? -10.141 16.688 -2.967 1 58.62 66 ALA B C 1
ATOM 1151 O O . ALA B 1 66 ? -10.562 17.406 -3.875 1 58.62 66 ALA B O 1
ATOM 1152 N N . ARG B 1 67 ? -10.938 16.578 -2.121 1 47.66 67 ARG B N 1
ATOM 1153 C CA . ARG B 1 67 ? -11.219 17.953 -1.75 1 47.66 67 ARG B CA 1
ATOM 1154 C C . ARG B 1 67 ? -9.93 18.781 -1.695 1 47.66 67 ARG B C 1
ATOM 1156 O O . ARG B 1 67 ? -8.984 18.406 -0.995 1 47.66 67 ARG B O 1
ATOM 1163 N N . SER B 1 68 ? -9.391 19.328 -2.789 1 45 68 SER B N 1
ATOM 1164 C CA . SER B 1 68 ? -8.266 20.25 -2.926 1 45 68 SER B CA 1
ATOM 1165 C C . SER B 1 68 ? -8.023 21.016 -1.631 1 45 68 SER B C 1
ATOM 1167 O O . SER B 1 68 ? -7.035 21.75 -1.515 1 45 68 SER B O 1
ATOM 1169 N N . TRP B 1 69 ? -8.898 21.25 -0.737 1 48.34 69 TRP B N 1
ATOM 1170 C CA . TRP B 1 69 ? -8.734 22.359 0.2 1 48.34 69 TRP B CA 1
ATOM 1171 C C . TRP B 1 69 ? -7.645 22.047 1.224 1 48.34 69 TRP B C 1
ATOM 1173 O O . TRP B 1 69 ? -7.176 22.938 1.934 1 48.34 69 TRP B O 1
ATOM 1183 N N . LEU B 1 70 ? -7.379 20.781 1.495 1 46.06 70 LEU B N 1
ATOM 1184 C CA . LEU B 1 70 ? -6.555 20.547 2.678 1 46.06 70 LEU B CA 1
ATOM 1185 C C . LEU B 1 70 ? -5.102 20.922 2.408 1 46.06 70 LEU B C 1
ATOM 1187 O O . LEU B 1 70 ? -4.277 20.938 3.326 1 46.06 70 LEU B O 1
ATOM 1191 N N . ALA B 1 71 ? -4.523 20.781 1.247 1 42.44 71 ALA B N 1
ATOM 1192 C CA . ALA B 1 71 ? -3.162 21.297 1.124 1 42.44 71 ALA B CA 1
ATOM 1193 C C . ALA B 1 71 ? -3.057 22.719 1.68 1 42.44 71 ALA B C 1
ATOM 1195 O O . ALA B 1 71 ? -2.037 23.094 2.264 1 42.44 71 ALA B O 1
ATOM 1196 N N . THR B 1 72 ? -3.982 23.641 1.325 1 39.94 72 THR B N 1
ATOM 1197 C CA . THR B 1 72 ? -3.85 25.062 1.639 1 39.94 72 THR B CA 1
ATOM 1198 C C . THR B 1 72 ? -4.059 25.297 3.131 1 39.94 72 THR B C 1
ATOM 1200 O O . THR B 1 72 ? -3.832 26.406 3.619 1 39.94 72 THR B O 1
ATOM 1203 N N . SER B 1 73 ? -4.727 24.359 3.793 1 43.16 73 SER B N 1
ATOM 1204 C CA . SER B 1 73 ? -5.258 24.906 5.035 1 43.16 73 SER B CA 1
ATOM 1205 C C . SER B 1 73 ? -4.145 25.172 6.043 1 43.16 73 SER B C 1
ATOM 1207 O O . SER B 1 73 ? -4.348 25.891 7.023 1 43.16 73 SER B O 1
ATOM 1209 N N . ARG B 1 74 ? -3.125 24.25 6.094 1 40.66 74 ARG B N 1
ATOM 1210 C CA . ARG B 1 74 ? -2.492 24.391 7.398 1 40.66 74 ARG B CA 1
ATOM 1211 C C . ARG B 1 74 ? -1.683 25.688 7.477 1 40.66 74 ARG B C 1
ATOM 1213 O O . ARG B 1 74 ? -0.907 25.891 8.414 1 40.66 74 ARG B O 1
ATOM 1220 N N . SER B 1 75 ? -1.72 26.531 6.441 1 38.31 75 SER B N 1
ATOM 1221 C CA . SER B 1 75 ? -0.801 27.641 6.629 1 38.31 75 SER B CA 1
ATOM 1222 C C . SER B 1 75 ? -1.125 28.422 7.902 1 38.31 75 SER B C 1
ATOM 1224 O O . SER B 1 75 ? -0.281 29.156 8.422 1 38.31 75 SER B O 1
ATOM 1226 N N . VAL B 1 76 ? -2.521 28.562 8.156 1 39.5 76 VAL B N 1
ATOM 1227 C CA . VAL B 1 76 ? -2.719 29.938 8.609 1 39.5 76 VAL B CA 1
ATOM 1228 C C . VAL B 1 76 ? -2.227 30.078 10.047 1 39.5 76 VAL B C 1
ATOM 1230 O O . VAL B 1 76 ? -2.037 31.203 10.539 1 39.5 76 VAL B O 1
ATOM 1233 N N . ALA B 1 77 ? -2.23 28.984 10.812 1 40 77 ALA B N 1
ATOM 1234 C CA . ALA B 1 77 ? -2.496 29.453 12.172 1 40 77 ALA B CA 1
ATOM 1235 C C . ALA B 1 77 ? -1.308 30.234 12.727 1 40 77 ALA B C 1
ATOM 1237 O O . ALA B 1 77 ? -1.302 30.609 13.898 1 40 77 ALA B O 1
ATOM 1238 N N . ALA B 1 78 ? -0.183 30.234 11.961 1 39.72 78 ALA B N 1
ATOM 1239 C CA . ALA B 1 78 ? 0.882 30.641 12.875 1 39.72 78 ALA B CA 1
ATOM 1240 C C . ALA B 1 78 ? 0.655 32.062 13.383 1 39.72 78 ALA B C 1
ATOM 1242 O O . ALA B 1 78 ? 1.506 32.625 14.078 1 39.72 78 ALA B O 1
ATOM 1243 N N . ASP B 1 79 ? -0.211 32.75 12.664 1 38.47 79 ASP B N 1
ATOM 1244 C CA . ASP B 1 79 ? 0.147 34.156 12.914 1 38.47 79 ASP B CA 1
ATOM 1245 C C . ASP B 1 79 ? -0.234 34.562 14.336 1 38.47 79 ASP B C 1
ATOM 1247 O O . ASP B 1 79 ? -0.424 35.75 14.609 1 38.47 79 ASP B O 1
ATOM 1251 N N . HIS B 1 80 ? -0.63 33.531 15.219 1 39.84 80 HIS B N 1
ATOM 1252 C CA . HIS B 1 80 ? -1.161 34.219 16.391 1 39.84 80 HIS B CA 1
ATOM 1253 C C . HIS B 1 80 ? -0.102 35.125 17.047 1 39.84 80 HIS B C 1
ATOM 1255 O O . HIS B 1 80 ? 1.001 34.656 17.344 1 39.84 80 HIS B O 1
ATOM 1261 N N . PRO B 1 81 ? -0.211 36.438 16.75 1 42.16 81 PRO B N 1
ATOM 1262 C CA . PRO B 1 81 ? 0.591 37.5 17.328 1 42.16 81 PRO B CA 1
ATOM 1263 C C . PRO B 1 81 ? 0.717 37.406 18.844 1 42.16 81 PRO B C 1
ATOM 1265 O O . PRO B 1 81 ? -0.29 37.25 19.547 1 42.16 81 PRO B O 1
ATOM 1268 N N . GLN B 1 82 ? 1.369 36.281 19.406 1 39.75 82 GLN B N 1
ATOM 1269 C CA . GLN B 1 82 ? 1.513 36.375 20.859 1 39.75 82 GLN B CA 1
ATOM 1270 C C . GLN B 1 82 ? 1.834 37.812 21.281 1 39.75 82 GLN B C 1
ATOM 1272 O O . GLN B 1 82 ? 2.803 38.406 20.797 1 39.75 82 GLN B O 1
ATOM 1277 N N . GLY B 1 83 ? 0.771 38.688 21.344 1 37.16 83 GLY B N 1
ATOM 1278 C CA . GLY B 1 83 ? 0.689 40.062 21.859 1 37.16 83 GLY B CA 1
ATOM 1279 C C . GLY B 1 83 ? 1.675 40.344 22.969 1 37.16 83 GLY B C 1
ATOM 1280 O O . GLY B 1 83 ? 2.145 39.406 23.641 1 37.16 83 GLY B O 1
ATOM 1281 N N . ASP B 1 84 ? 2.293 41.562 22.938 1 41.84 84 ASP B N 1
ATOM 1282 C CA . ASP B 1 84 ? 3.203 42.469 23.641 1 41.84 84 ASP B CA 1
ATOM 1283 C C . ASP B 1 84 ? 2.789 42.656 25.094 1 41.84 84 ASP B C 1
ATOM 1285 O O . ASP B 1 84 ? 1.904 43.469 25.391 1 41.84 84 ASP B O 1
ATOM 1289 N N . GLU B 1 85 ? 2.273 41.594 25.812 1 41.03 85 GLU B N 1
ATOM 1290 C CA . GLU B 1 85 ? 1.816 42.125 27.078 1 41.03 85 GLU B CA 1
ATOM 1291 C C . GLU B 1 85 ? 2.945 42.875 27.812 1 41.03 85 GLU B C 1
ATOM 1293 O O . GLU B 1 85 ? 3.992 42.281 28.078 1 41.03 85 GLU B O 1
ATOM 1298 N N . ALA B 1 86 ? 3.025 44.219 27.547 1 37.72 86 ALA B N 1
ATOM 1299 C CA . ALA B 1 86 ? 3.717 45.188 28.391 1 37.72 86 ALA B CA 1
ATOM 1300 C C . ALA B 1 86 ? 3.312 45.031 29.859 1 37.72 86 ALA B C 1
ATOM 1302 O O . ALA B 1 86 ? 2.193 44.594 30.156 1 37.72 86 ALA B O 1
#

pLDDT: mean 76.16, std 22.25, range [34.81, 97.25]

Organism: Streptomyces mobaraensis (NCBI:txid35621)

Radius of gyration: 20.88 Å; Cα contacts (8 Å, |Δi|>4): 333; chains: 2; bounding box: 35×97×47 Å